Protein AF-A0A140C6K6-F1 (afdb_monomer)

Structure (mmCIF, N/CA/C/O backbone):
data_AF-A0A140C6K6-F1
#
_entry.id   AF-A0A140C6K6-F1
#
loop_
_atom_site.group_PDB
_atom_site.id
_atom_site.type_symbol
_atom_site.label_atom_id
_atom_site.label_alt_id
_atom_site.label_comp_id
_atom_site.label_asym_id
_atom_site.label_entity_id
_atom_site.label_seq_id
_atom_site.pdbx_PDB_ins_code
_atom_site.Cartn_x
_atom_site.Cartn_y
_atom_site.Cartn_z
_atom_site.occupancy
_atom_site.B_iso_or_equiv
_atom_site.auth_seq_id
_atom_site.auth_comp_id
_atom_site.auth_asym_id
_atom_site.auth_atom_id
_atom_site.pdbx_PDB_model_num
ATOM 1 N N . GLY A 1 1 ? 14.177 6.800 -1.301 1.00 89.56 1 GLY A N 1
ATOM 2 C CA . GLY A 1 1 ? 13.534 5.551 -1.736 1.00 89.56 1 GLY A CA 1
ATOM 3 C C . GLY A 1 1 ? 12.147 5.517 -1.151 1.00 89.56 1 GLY A C 1
ATOM 4 O O . GLY A 1 1 ? 11.932 6.189 -0.150 1.00 89.56 1 GLY A O 1
ATOM 5 N N . ASP A 1 2 ? 11.243 4.757 -1.760 1.00 96.75 2 ASP A N 1
ATOM 6 C CA . ASP A 1 2 ? 9.819 4.799 -1.401 1.00 96.75 2 ASP A CA 1
ATOM 7 C C . ASP A 1 2 ? 9.374 3.605 -0.544 1.00 96.75 2 ASP A C 1
ATOM 9 O O . ASP A 1 2 ? 8.242 3.588 -0.068 1.00 96.75 2 ASP A O 1
ATOM 13 N N . SER A 1 3 ? 10.247 2.608 -0.335 1.00 97.94 3 SER A N 1
ATOM 14 C CA . SER A 1 3 ? 9.974 1.411 0.472 1.00 97.94 3 SER A CA 1
ATOM 15 C C . SER A 1 3 ? 9.519 1.773 1.891 1.00 97.94 3 SER A C 1
ATOM 17 O O . SER A 1 3 ? 10.151 2.582 2.566 1.00 97.94 3 SER A O 1
ATOM 19 N N . GLY A 1 4 ? 8.414 1.169 2.332 1.00 98.06 4 GLY A N 1
ATOM 20 C CA . GLY A 1 4 ? 7.722 1.488 3.587 1.00 98.06 4 GLY A CA 1
ATOM 21 C C . GLY A 1 4 ? 6.727 2.654 3.494 1.00 98.06 4 GLY A 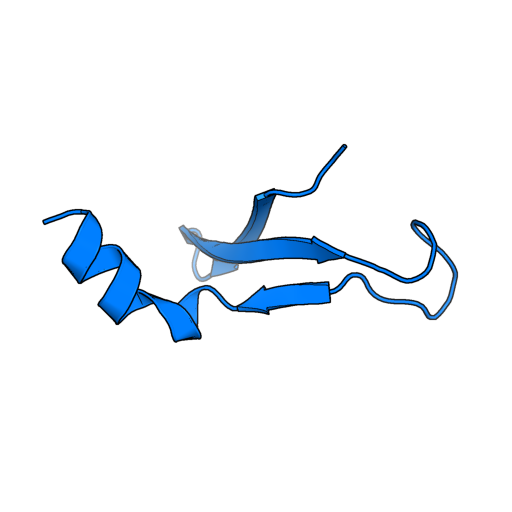C 1
ATOM 22 O O . GLY A 1 4 ? 5.919 2.831 4.402 1.00 98.06 4 GLY A O 1
ATOM 23 N N . GLY A 1 5 ? 6.742 3.427 2.405 1.00 98.44 5 GLY A N 1
ATOM 24 C CA . GLY A 1 5 ? 5.826 4.548 2.187 1.00 98.44 5 GLY A CA 1
ATOM 25 C C . GLY A 1 5 ? 4.364 4.123 1.964 1.00 98.44 5 GLY A C 1
ATOM 26 O O . GLY A 1 5 ? 4.095 2.964 1.637 1.00 98.44 5 GLY A O 1
ATOM 27 N N . PRO A 1 6 ? 3.398 5.045 2.128 1.00 98.44 6 PRO A N 1
ATOM 28 C CA . PRO A 1 6 ? 1.978 4.717 2.087 1.00 98.44 6 PRO A CA 1
ATOM 29 C C . PRO A 1 6 ? 1.412 4.653 0.660 1.00 98.44 6 PRO A C 1
ATOM 31 O O . PRO A 1 6 ? 1.612 5.559 -0.148 1.00 98.44 6 PRO A O 1
ATOM 34 N N . LEU A 1 7 ? 0.598 3.631 0.390 1.00 98.56 7 LEU A N 1
ATOM 35 C CA . LEU A 1 7 ? -0.387 3.627 -0.691 1.00 98.56 7 LEU A CA 1
ATOM 36 C C . LEU A 1 7 ? -1.767 3.896 -0.083 1.00 98.56 7 LEU A C 1
ATOM 38 O O . LEU A 1 7 ? -2.288 3.074 0.679 1.00 98.56 7 LEU A O 1
ATOM 42 N N . VAL A 1 8 ? -2.360 5.045 -0.416 1.00 98.38 8 VAL A N 1
ATOM 43 C CA . VAL A 1 8 ? -3.669 5.469 0.103 1.00 98.38 8 VAL A CA 1
ATOM 44 C C . VAL A 1 8 ? -4.730 5.501 -0.992 1.00 98.38 8 VAL A C 1
ATOM 46 O O . VAL A 1 8 ? -4.466 5.916 -2.119 1.00 98.38 8 VAL A O 1
ATOM 49 N N . CYS A 1 9 ? -5.953 5.104 -0.646 1.00 98.31 9 CYS A N 1
ATOM 50 C CA . CYS A 1 9 ? -7.125 5.236 -1.511 1.00 98.31 9 CYS A CA 1
ATOM 51 C C . CYS A 1 9 ? -8.205 6.059 -0.810 1.00 98.31 9 CYS A C 1
ATOM 53 O O . CYS A 1 9 ? -8.448 5.881 0.385 1.00 98.31 9 CYS A O 1
ATOM 55 N N . GLN A 1 10 ? -8.867 6.948 -1.551 1.00 98.25 10 GLN A N 1
ATOM 56 C CA . GLN A 1 10 ? -9.989 7.717 -1.026 1.00 98.25 10 GLN A CA 1
ATOM 57 C C . GLN A 1 10 ? -11.300 6.962 -1.249 1.00 98.25 10 GLN A C 1
ATOM 59 O O . GLN A 1 10 ? -11.670 6.663 -2.381 1.00 98.25 10 GLN A O 1
ATOM 64 N N . GLU A 1 11 ? -12.038 6.708 -0.173 1.00 96.56 11 GLU A N 1
ATOM 65 C CA . GLU A 1 11 ? -13.383 6.141 -0.212 1.00 96.56 11 GLU A CA 1
ATOM 66 C C . GLU A 1 11 ? -14.341 7.051 0.560 1.00 96.56 11 GLU A C 1
ATOM 68 O O . GLU A 1 11 ? -14.118 7.350 1.731 1.00 96.56 11 GLU A O 1
ATOM 73 N N . ARG A 1 12 ? -15.423 7.511 -0.086 1.00 95.12 12 ARG A N 1
ATOM 74 C CA . ARG A 1 12 ? -16.448 8.382 0.532 1.00 95.12 12 ARG A CA 1
ATOM 75 C C . ARG A 1 12 ? -15.858 9.590 1.286 1.00 95.12 12 ARG A C 1
ATOM 77 O O . ARG A 1 12 ? -16.316 9.936 2.368 1.00 95.12 12 ARG A O 1
ATOM 84 N N . ARG A 1 13 ? -14.859 10.250 0.684 1.00 96.69 13 ARG A N 1
ATOM 85 C CA . ARG A 1 13 ? -14.088 11.387 1.240 1.00 96.69 13 ARG A CA 1
ATOM 86 C C . ARG A 1 13 ? -13.123 11.046 2.385 1.00 96.69 13 ARG A C 1
ATOM 88 O O . ARG A 1 13 ? -12.447 11.951 2.864 1.00 96.69 13 ARG A O 1
ATOM 95 N N . LEU A 1 14 ? -12.990 9.779 2.772 1.00 98.12 14 LEU A N 1
ATOM 96 C CA . LEU A 1 14 ? -12.015 9.315 3.758 1.00 98.12 14 LEU A CA 1
ATOM 97 C C . LEU A 1 14 ? -10.815 8.665 3.061 1.00 98.12 14 LEU A C 1
ATOM 99 O O . LEU A 1 14 ? -10.986 7.801 2.205 1.00 98.12 14 LEU A O 1
ATOM 103 N N . TRP A 1 15 ? -9.602 9.057 3.442 1.00 98.19 15 TRP A N 1
ATOM 104 C CA . TRP A 1 15 ? -8.379 8.400 2.984 1.00 98.19 15 TRP A CA 1
ATOM 105 C C . TRP A 1 15 ? -8.096 7.169 3.838 1.00 98.19 15 TRP A C 1
ATOM 107 O O . TRP A 1 15 ? -8.043 7.260 5.063 1.00 98.19 15 TRP A O 1
ATOM 117 N N . LYS A 1 16 ? -7.912 6.021 3.189 1.00 98.19 16 LYS A N 1
ATOM 118 C CA . LYS A 1 16 ? -7.577 4.751 3.836 1.00 98.19 16 LYS A CA 1
ATOM 119 C C . LYS A 1 16 ? -6.190 4.305 3.395 1.00 98.19 16 LYS A C 1
ATOM 121 O O . LYS A 1 16 ? -5.892 4.325 2.200 1.00 98.19 16 LYS A O 1
ATOM 126 N N . LEU A 1 17 ? -5.363 3.881 4.348 1.00 98.38 17 LEU A N 1
ATOM 127 C CA . LEU A 1 17 ? -4.087 3.227 4.069 1.00 98.38 17 LEU A CA 1
ATOM 128 C C . LEU A 1 17 ? -4.364 1.793 3.604 1.00 98.38 17 LEU A C 1
ATOM 130 O O . LEU A 1 17 ? -4.832 0.966 4.384 1.00 98.38 17 LEU A O 1
ATOM 134 N N . VAL A 1 18 ? -4.115 1.509 2.326 1.00 98.38 18 VAL A N 1
ATOM 135 C CA . VAL A 1 18 ? -4.419 0.200 1.722 1.00 98.38 18 VAL A CA 1
ATOM 136 C C . VAL A 1 18 ? -3.171 -0.642 1.481 1.00 98.38 18 VAL A C 1
ATOM 138 O O . VAL A 1 18 ? -3.267 -1.872 1.422 1.00 98.38 18 VAL A O 1
ATOM 141 N N . GLY A 1 19 ? -2.004 -0.004 1.385 1.00 98.62 19 GLY A N 1
ATOM 142 C CA . GLY A 1 19 ? -0.745 -0.706 1.206 1.00 98.62 19 GLY A CA 1
ATOM 143 C C . GLY A 1 19 ? 0.473 0.039 1.733 1.00 98.62 19 GLY A C 1
ATOM 144 O O . GLY A 1 19 ? 0.434 1.252 1.930 1.00 98.62 19 GLY A O 1
ATOM 145 N N . ALA A 1 20 ? 1.557 -0.706 1.925 1.00 98.69 20 ALA A N 1
ATOM 146 C CA . ALA A 1 20 ? 2.894 -0.166 2.148 1.00 98.69 20 ALA A CA 1
ATOM 147 C C . ALA A 1 20 ? 3.789 -0.540 0.961 1.00 98.69 20 ALA A C 1
ATOM 149 O O . ALA A 1 20 ? 3.785 -1.696 0.525 1.00 98.69 20 ALA A O 1
ATOM 150 N N . THR A 1 21 ? 4.528 0.424 0.413 1.00 98.50 21 THR A N 1
ATOM 151 C CA . THR A 1 21 ? 5.438 0.207 -0.720 1.00 98.50 21 THR A CA 1
ATOM 152 C C . THR A 1 21 ? 6.463 -0.863 -0.364 1.00 98.50 21 THR A C 1
ATOM 154 O O . THR A 1 21 ? 7.165 -0.732 0.638 1.00 98.50 21 THR A O 1
ATOM 157 N N . SER A 1 22 ? 6.566 -1.913 -1.182 1.00 98.06 22 SER A N 1
ATOM 158 C CA . SER A 1 22 ? 7.478 -3.028 -0.924 1.00 98.06 22 SER A CA 1
ATOM 159 C C . SER A 1 22 ? 8.584 -3.085 -1.976 1.00 98.06 22 SER A C 1
ATOM 161 O O . SER A 1 22 ? 9.706 -2.652 -1.704 1.00 98.06 22 SER A O 1
ATOM 163 N N . PHE A 1 23 ? 8.267 -3.551 -3.188 1.00 97.75 23 PHE A N 1
ATOM 164 C CA . PHE A 1 23 ? 9.250 -3.745 -4.255 1.00 97.75 23 PHE A CA 1
ATOM 165 C C . PHE A 1 23 ? 8.627 -3.629 -5.654 1.00 97.75 23 PHE A C 1
ATOM 167 O O . PHE A 1 23 ? 7.420 -3.467 -5.816 1.00 97.75 23 PHE A O 1
ATOM 174 N N . GLY A 1 24 ? 9.465 -3.734 -6.680 1.00 97.00 24 GLY A N 1
ATOM 175 C CA . GLY A 1 24 ? 9.072 -3.842 -8.081 1.00 97.00 24 GLY A CA 1
ATOM 176 C C . GLY A 1 24 ? 10.242 -4.357 -8.921 1.00 97.00 24 GLY A C 1
ATOM 177 O O . GLY A 1 24 ? 11.373 -4.423 -8.440 1.00 97.00 24 GLY A O 1
ATOM 178 N N . ILE A 1 25 ? 9.975 -4.743 -10.169 1.00 96.69 25 ILE A N 1
ATOM 179 C CA . ILE A 1 25 ? 11.028 -5.036 -11.150 1.00 96.69 25 ILE A CA 1
ATOM 180 C C . ILE A 1 25 ? 11.311 -3.737 -11.909 1.00 96.69 25 ILE A C 1
ATOM 182 O O . ILE A 1 25 ? 10.497 -3.330 -12.738 1.00 96.69 25 ILE A O 1
ATOM 186 N N . GLY A 1 26 ? 12.447 -3.098 -11.621 1.00 94.62 26 GLY A N 1
ATOM 187 C CA . GLY A 1 26 ? 12.729 -1.739 -12.097 1.00 94.62 26 GLY A CA 1
ATOM 188 C C . GLY A 1 26 ? 11.845 -0.690 -11.408 1.00 94.62 26 GLY A C 1
ATOM 189 O O . GLY A 1 26 ? 11.215 -0.973 -10.387 1.00 94.62 26 GLY A O 1
ATOM 190 N N . CYS A 1 27 ? 11.787 0.522 -11.968 1.00 95.62 27 CYS A N 1
ATOM 191 C CA . CYS A 1 27 ? 10.980 1.631 -11.444 1.00 95.62 27 CYS A CA 1
ATOM 192 C C . CYS A 1 27 ? 10.204 2.316 -12.577 1.00 95.62 27 CYS A C 1
ATOM 194 O O . CYS A 1 27 ? 10.814 2.780 -13.536 1.00 95.62 27 CYS A O 1
ATOM 196 N N . ALA A 1 28 ? 8.874 2.412 -12.443 1.00 94.12 28 ALA A N 1
ATOM 197 C CA . ALA A 1 28 ? 7.973 3.071 -13.404 1.00 94.12 28 ALA A CA 1
ATOM 198 C C . ALA A 1 28 ? 8.073 2.553 -14.856 1.00 94.12 28 ALA A C 1
ATOM 200 O O . ALA A 1 28 ? 7.814 3.281 -15.814 1.00 94.12 28 ALA A O 1
ATOM 201 N N . GLU A 1 29 ? 8.436 1.282 -15.027 1.00 97.69 29 GLU A N 1
ATOM 202 C CA . GLU A 1 29 ? 8.514 0.656 -16.341 1.00 97.69 29 GLU A CA 1
ATOM 203 C C . GLU A 1 29 ? 7.123 0.274 -16.867 1.00 97.69 29 GLU A C 1
ATOM 205 O O . GLU A 1 29 ? 6.238 -0.169 -16.128 1.00 97.69 29 GLU A O 1
ATOM 210 N N . VAL A 1 30 ? 6.935 0.423 -18.180 1.00 97.81 30 VAL A N 1
ATOM 211 C CA . VAL A 1 30 ? 5.680 0.085 -18.861 1.00 97.81 30 VAL A CA 1
ATOM 212 C C . VAL A 1 30 ? 5.318 -1.381 -18.600 1.00 97.81 30 VAL A C 1
ATOM 214 O O . VAL A 1 30 ? 6.159 -2.271 -18.717 1.00 97.81 30 VAL A O 1
ATOM 217 N N . ASN A 1 31 ? 4.049 -1.629 -18.263 1.00 97.19 31 ASN A N 1
ATOM 218 C CA . ASN A 1 31 ? 3.497 -2.955 -17.951 1.00 97.19 31 ASN A CA 1
ATOM 219 C C . ASN A 1 31 ? 4.142 -3.673 -16.746 1.00 97.19 31 ASN A C 1
ATOM 221 O O . ASN A 1 31 ? 3.952 -4.880 -16.592 1.00 97.19 31 ASN A O 1
ATOM 225 N N . LYS A 1 32 ? 4.865 -2.959 -15.869 1.00 97.81 32 LYS A N 1
ATOM 226 C CA . LYS A 1 32 ? 5.427 -3.508 -14.624 1.00 97.81 32 LYS A CA 1
ATOM 227 C C . LYS A 1 32 ? 4.879 -2.756 -13.404 1.00 97.81 32 LYS A C 1
ATOM 229 O O . LYS A 1 32 ? 5.426 -1.720 -13.027 1.00 97.81 32 LYS A O 1
ATOM 234 N N . PRO A 1 33 ? 3.785 -3.235 -12.785 1.00 97.62 33 PRO A N 1
ATOM 235 C CA . PRO A 1 33 ? 3.228 -2.586 -11.604 1.00 97.62 33 PRO A CA 1
ATOM 236 C C . PRO A 1 33 ? 4.147 -2.753 -10.387 1.00 97.62 33 PRO A C 1
ATOM 238 O O . PRO A 1 33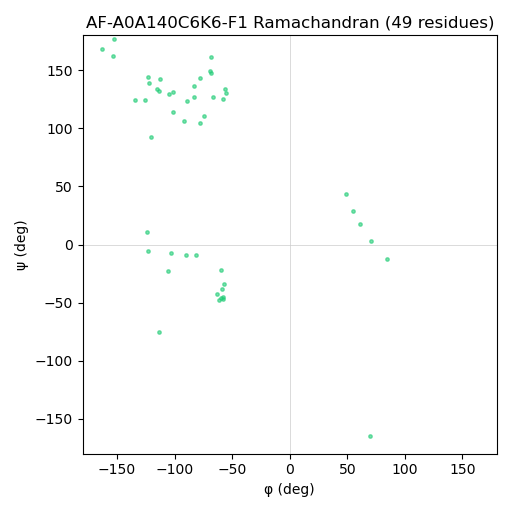 ? 4.827 -3.769 -10.234 1.00 97.62 33 PRO A O 1
ATOM 241 N N . GLY A 1 34 ? 4.124 -1.762 -9.494 1.00 97.75 34 GLY A N 1
ATOM 242 C CA . GLY A 1 34 ? 4.730 -1.884 -8.169 1.00 97.75 34 GLY A CA 1
ATOM 243 C C . GLY A 1 34 ? 3.969 -2.887 -7.300 1.00 97.75 34 GLY A C 1
ATOM 244 O O . GLY A 1 34 ? 2.749 -3.026 -7.410 1.00 97.75 34 GLY A O 1
ATOM 245 N N . VAL A 1 35 ? 4.692 -3.577 -6.424 1.00 98.06 35 VAL A N 1
ATOM 246 C CA . VAL A 1 35 ? 4.144 -4.540 -5.469 1.00 98.06 35 VAL A CA 1
ATOM 247 C C . VAL A 1 35 ? 4.128 -3.911 -4.077 1.00 98.06 35 VAL A C 1
ATOM 249 O O . VAL A 1 35 ? 5.129 -3.377 -3.592 1.00 98.06 35 VAL A O 1
ATOM 252 N N . TYR A 1 36 ? 2.970 -3.990 -3.426 1.00 98.75 36 TYR A N 1
ATOM 253 C CA . TYR A 1 36 ? 2.701 -3.388 -2.123 1.00 98.75 36 TYR A CA 1
ATOM 254 C C . 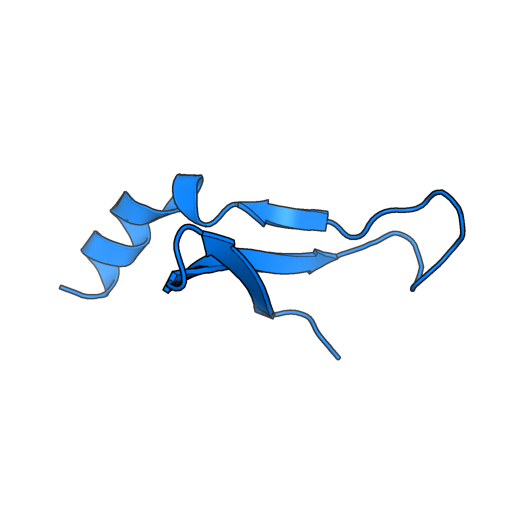TYR A 1 36 ? 2.255 -4.464 -1.135 1.00 98.75 36 TYR A C 1
ATOM 256 O O . TYR A 1 36 ? 1.516 -5.383 -1.498 1.00 98.75 36 TYR A O 1
ATOM 264 N N . THR A 1 37 ? 2.644 -4.326 0.130 1.00 98.69 37 THR A N 1
ATOM 265 C CA . THR A 1 37 ? 2.076 -5.136 1.214 1.00 98.69 37 THR A CA 1
ATOM 266 C C . THR A 1 37 ? 0.611 -4.756 1.395 1.00 98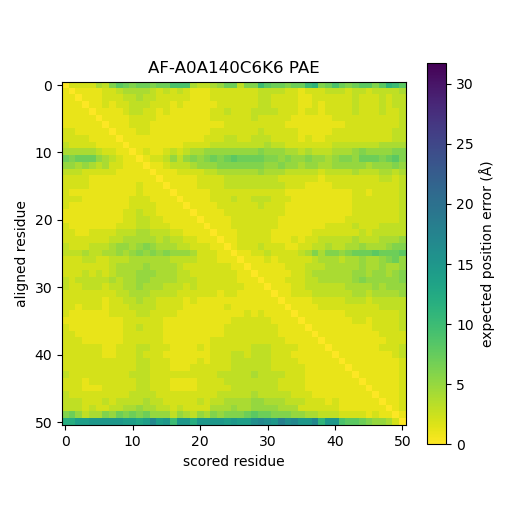.69 37 THR A C 1
ATOM 268 O O . THR A 1 37 ? 0.308 -3.579 1.572 1.00 98.69 37 THR A O 1
ATOM 271 N N . ARG A 1 38 ? -0.308 -5.728 1.378 1.00 98.62 38 ARG A N 1
ATOM 272 C CA . ARG A 1 38 ? -1.747 -5.492 1.567 1.00 98.62 38 ARG A CA 1
ATOM 273 C C . ARG A 1 38 ? -2.068 -5.272 3.049 1.00 98.62 38 ARG A C 1
ATOM 275 O O . ARG A 1 38 ? -2.150 -6.236 3.802 1.00 98.62 38 ARG A O 1
ATOM 282 N N . VAL A 1 39 ? -2.324 -4.028 3.455 1.00 98.50 39 VAL A N 1
ATOM 283 C CA . VAL A 1 39 ? -2.523 -3.655 4.876 1.00 98.50 39 VAL A CA 1
ATOM 284 C C . VAL A 1 39 ? -3.685 -4.409 5.525 1.00 98.50 39 VAL A C 1
ATOM 286 O O . VAL A 1 39 ? -3.567 -4.875 6.650 1.00 98.50 39 VAL A O 1
ATOM 289 N N . THR A 1 40 ? -4.776 -4.624 4.785 1.00 98.06 40 THR A N 1
ATOM 290 C CA . THR A 1 40 ? -5.947 -5.375 5.281 1.00 98.06 40 THR A CA 1
ATOM 291 C C . THR A 1 40 ? -5.643 -6.819 5.688 1.00 98.06 40 THR A C 1
ATOM 293 O O . THR A 1 40 ? -6.390 -7.377 6.480 1.00 98.06 40 THR A O 1
ATOM 296 N N . SER A 1 41 ? -4.559 -7.423 5.192 1.00 98.69 41 SER A N 1
ATOM 297 C CA . SER A 1 41 ? -4.137 -8.775 5.584 1.00 98.69 41 SER A CA 1
ATOM 298 C C . SER A 1 41 ? -3.357 -8.823 6.903 1.00 98.69 41 SER A C 1
ATOM 300 O O . SER A 1 41 ? -3.099 -9.915 7.391 1.00 98.69 41 SER A O 1
ATOM 302 N N . PHE A 1 42 ? -2.975 -7.670 7.462 1.00 98.38 42 PHE A N 1
ATOM 303 C CA . PHE A 1 42 ? -2.129 -7.561 8.656 1.00 98.38 42 PHE A CA 1
ATOM 304 C C . PHE A 1 42 ? -2.778 -6.747 9.780 1.00 98.38 42 PHE A C 1
ATOM 306 O O . PHE A 1 42 ? -2.096 -6.408 10.739 1.00 98.38 42 PHE A 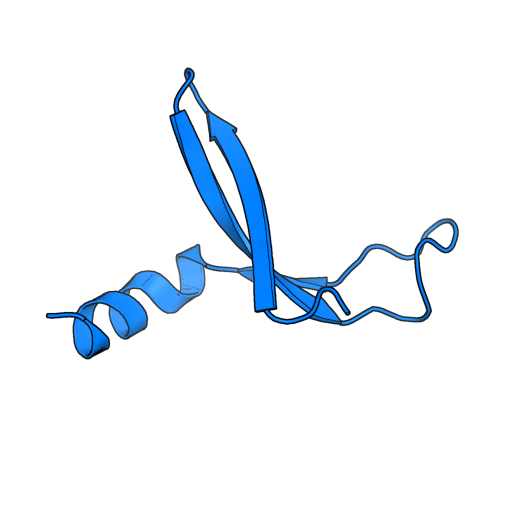O 1
ATOM 313 N N . LEU A 1 43 ? -4.071 -6.415 9.680 1.00 98.31 43 LEU A N 1
ATOM 314 C CA . LEU A 1 43 ? -4.742 -5.595 10.695 1.00 98.31 43 LEU A CA 1
ATOM 315 C C . LEU A 1 43 ? -4.667 -6.234 12.083 1.00 98.31 43 LEU A C 1
ATOM 317 O O . LEU A 1 43 ? -4.296 -5.540 13.019 1.00 98.31 43 LEU A O 1
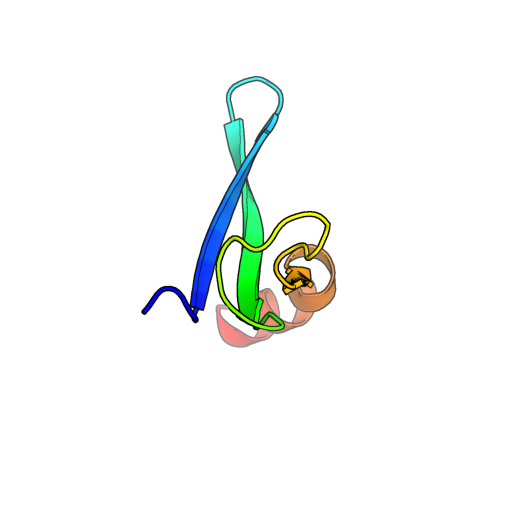ATOM 321 N N . ASP A 1 44 ? -4.918 -7.540 12.201 1.00 98.38 44 ASP A N 1
ATOM 322 C CA . ASP A 1 44 ? -4.859 -8.247 13.489 1.00 98.38 44 ASP A CA 1
ATOM 323 C C . ASP A 1 44 ? -3.477 -8.121 14.145 1.00 98.38 44 ASP A C 1
ATOM 325 O O . ASP A 1 44 ? -3.375 -7.749 15.308 1.00 98.38 44 ASP A O 1
ATOM 329 N N . TRP A 1 45 ? -2.407 -8.338 13.371 1.00 98.44 45 TRP A N 1
ATOM 330 C CA . TRP A 1 45 ? -1.034 -8.155 13.850 1.00 98.44 45 TRP A CA 1
ATOM 331 C C . TRP A 1 45 ? -0.749 -6.696 14.225 1.00 98.44 45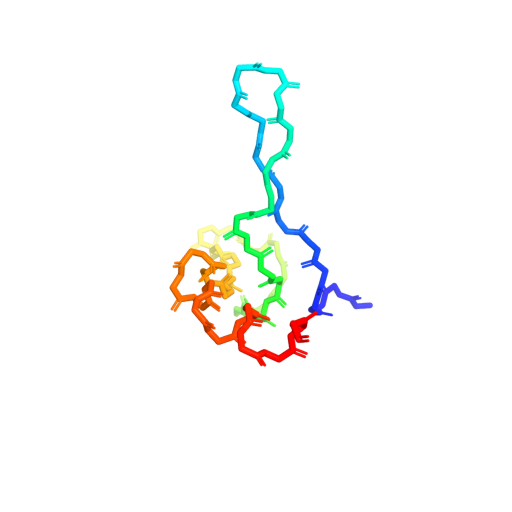 TRP A C 1
ATOM 333 O O . TRP A 1 45 ? -0.140 -6.438 15.255 1.00 98.44 45 TRP A O 1
ATOM 343 N N . ILE A 1 46 ? -1.199 -5.726 13.420 1.00 98.25 46 ILE A N 1
ATOM 344 C CA . ILE A 1 46 ? -1.023 -4.301 13.738 1.00 98.25 46 ILE A CA 1
ATOM 345 C C . ILE A 1 46 ? -1.700 -3.977 15.074 1.00 98.25 46 ILE A C 1
ATOM 347 O O . ILE A 1 46 ? -1.077 -3.332 15.913 1.00 98.25 46 ILE A O 1
ATOM 351 N N . HIS A 1 47 ? -2.936 -4.437 15.283 1.00 98.06 47 HIS A N 1
ATOM 352 C CA . HIS A 1 47 ? -3.667 -4.233 16.533 1.00 98.06 47 HIS A CA 1
ATOM 353 C C . HIS A 1 47 ? -2.942 -4.880 17.717 1.00 98.06 47 HIS A C 1
ATOM 355 O O . HIS A 1 47 ? -2.667 -4.190 18.690 1.00 98.06 47 HIS A O 1
ATOM 361 N N . GLU A 1 48 ? -2.506 -6.136 17.592 1.00 98.44 48 GLU A N 1
ATOM 362 C CA . GLU A 1 48 ? -1.738 -6.830 18.639 1.00 98.44 48 GLU A CA 1
ATOM 363 C C . GLU A 1 48 ? -0.447 -6.090 19.038 1.00 98.44 48 GLU A C 1
ATOM 365 O O . GLU A 1 48 ? -0.041 -6.145 20.193 1.00 98.44 48 GLU A O 1
ATOM 370 N N . GLN A 1 49 ? 0.221 -5.407 18.102 1.00 98.25 49 GLN A N 1
ATOM 371 C CA . GLN A 1 49 ? 1.475 -4.690 18.380 1.00 98.25 49 GLN A CA 1
ATOM 372 C C . GLN A 1 49 ? 1.291 -3.230 18.822 1.00 98.25 49 GLN A C 1
ATOM 374 O O . GLN A 1 49 ? 2.281 -2.573 19.153 1.00 98.25 49 GLN A O 1
ATOM 379 N N . THR A 1 50 ? 0.075 -2.684 18.749 1.00 95.94 50 THR A N 1
ATOM 380 C CA . THR A 1 50 ? -0.183 -1.253 19.007 1.00 9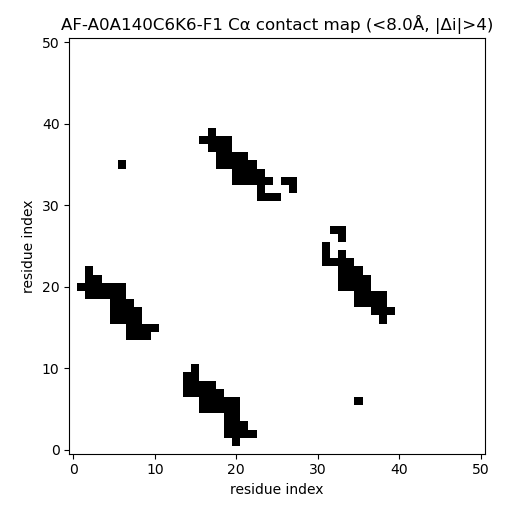5.94 50 THR A CA 1
ATOM 381 C C . THR A 1 50 ? -1.199 -0.984 20.113 1.00 95.94 50 THR A C 1
ATOM 383 O O . THR A 1 50 ? -1.370 0.179 20.488 1.00 95.94 50 THR A O 1
ATOM 386 N N . GLU A 1 51 ? -1.822 -2.033 20.649 1.00 79.56 51 GLU A N 1
ATOM 387 C CA . GLU A 1 51 ? -2.594 -2.030 21.900 1.00 79.56 51 GLU A CA 1
ATOM 388 C C . GLU A 1 51 ? -1.722 -2.438 23.097 1.00 79.56 51 GLU A C 1
ATOM 390 O O . GLU A 1 51 ? -1.910 -1.830 24.178 1.00 79.56 51 GLU A O 1
#

Nearest PDB structures (foldseek):
  3bg8-assembly1_A  TM=9.865E-01  e=1.980E-04  Homo sapiens
  6ts7-assembly1_A  TM=9.962E-01  e=2.254E-04  Homo sapiens
  1cho-assembly1_G  TM=9.063E-01  e=9.714E-05  Bos taurus
  5gch-assembly1_G  TM=9.030E-01  e=3.785E-04  Bos taurus
  6x5p-assembly1_A  TM=9.300E-01  e=3.422E-03  Homo sapiens

Mean predicted aligned error: 2.52 Å

InterPro domains:
  IPR001254 Serine proteases, trypsin domain [PF00089] (1-46)
  IPR001254 Serine proteases, trypsin domain [PS50240] (1-51)
  IPR009003 Peptidase S1, PA clan [SSF50494] (1-50)

Organism: Homo sapiens (NCBI:txid9606)

Radius of gyration: 13.08 Å; Cα contacts (8 Å, |Δi|>4): 66; chains: 1; bounding box: 30×20×41 Å

Foldseek 3Di:
DQAQHFDWDADPNDIDGQWGFHAWDDPPDPPTDGDTHGVVVCVVVVVVVPD

pLDDT: mean 97.24, std 2.94, range [79.56, 98.75]

Secondary structure (DSSP, 8-state):
--TT-EEEEEETTEEEEEEEEEE-SSSS-TT---EEEEGGGSHHHHHHHH-

Sequence (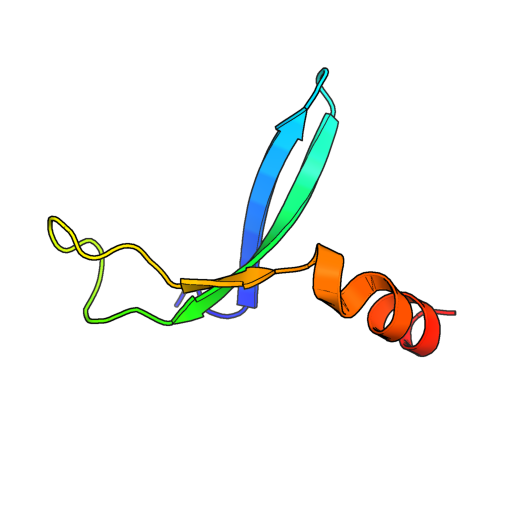51 aa):
GDSGGPLVCQERRLWKLVGATSFGIGCAEVNKPGVYTRVTSFLDWIHEQTE

Solvent-accessible surface area (backbone atoms only — not comparable to full-atom values): 3277 Å² total; per-residue (Å²): 134,62,66,69,37,83,38,70,47,76,55,98,91,42,78,39,80,51,25,31,35,60,52,56,77,75,77,92,43,88,97,44,73,77,43,58,48,57,41,82,82,41,48,69,60,52,48,71,76,72,112